Protein AF-A0A1E7GF19-F1 (afdb_monomer_lite)

Structure (mmCIF, N/CA/C/O backbone):
data_AF-A0A1E7GF19-F1
#
_entry.id   AF-A0A1E7GF19-F1
#
loop_
_atom_site.group_PDB
_atom_site.id
_atom_site.type_symbol
_atom_site.label_atom_id
_atom_site.label_alt_id
_atom_site.label_comp_id
_atom_site.label_asym_id
_atom_site.label_entity_id
_atom_site.label_seq_id
_atom_site.pdbx_PDB_ins_code
_atom_site.Cartn_x
_atom_site.Cartn_y
_atom_site.Cartn_z
_atom_site.occupancy
_atom_site.B_iso_or_equiv
_atom_site.auth_seq_id
_atom_site.auth_comp_id
_atom_site.auth_asym_id
_atom_site.auth_atom_id
_atom_site.pdbx_PDB_model_num
ATOM 1 N N . MET A 1 1 ? -9.829 18.517 -18.907 1.00 41.84 1 MET A N 1
ATOM 2 C CA . MET A 1 1 ? -8.741 18.813 -17.949 1.00 41.84 1 MET A CA 1
ATOM 3 C C . MET A 1 1 ? -8.150 17.487 -17.518 1.00 41.84 1 MET A C 1
ATOM 5 O O . MET A 1 1 ? -8.886 16.685 -16.963 1.00 41.84 1 MET A O 1
ATOM 9 N N . HIS A 1 2 ? -6.880 17.222 -17.819 1.00 50.94 2 HIS A N 1
ATOM 10 C CA . HIS A 1 2 ? -6.190 16.055 -17.267 1.00 50.94 2 HIS A CA 1
ATOM 11 C C . HIS A 1 2 ? -5.917 16.359 -15.794 1.00 50.94 2 HIS A C 1
ATOM 13 O O . HIS A 1 2 ? -5.128 17.253 -15.493 1.00 50.94 2 HIS A O 1
ATOM 19 N N . LYS A 1 3 ? -6.652 15.717 -14.884 1.00 61.66 3 LYS A N 1
ATOM 20 C CA . LYS A 1 3 ? -6.379 15.836 -13.453 1.00 61.66 3 LYS A CA 1
ATOM 21 C C . LYS A 1 3 ? -5.132 14.999 -13.173 1.00 61.66 3 LYS A C 1
ATOM 23 O O . LYS A 1 3 ? -5.135 13.801 -13.440 1.00 61.66 3 LYS A O 1
ATOM 28 N N . THR A 1 4 ? -4.058 15.631 -12.716 1.00 77.81 4 THR A N 1
ATOM 29 C CA . THR A 1 4 ? -2.861 14.912 -12.270 1.00 77.81 4 THR A CA 1
ATOM 30 C C . THR A 1 4 ? -3.228 14.091 -11.038 1.00 77.81 4 THR A C 1
ATOM 32 O O . THR A 1 4 ? -3.824 14.627 -10.106 1.00 77.81 4 THR A O 1
ATOM 35 N N . LEU A 1 5 ? -2.906 12.797 -11.042 1.00 82.56 5 LEU A N 1
ATOM 36 C CA . LEU A 1 5 ? -3.114 11.927 -9.886 1.00 82.56 5 LEU A CA 1
ATOM 37 C C . LEU A 1 5 ? -2.193 12.379 -8.743 1.00 82.56 5 LEU A C 1
ATOM 39 O O . LEU A 1 5 ? -0.974 12.411 -8.910 1.00 82.56 5 LEU A O 1
ATOM 43 N N . ASN A 1 6 ? -2.774 12.743 -7.599 1.00 89.44 6 ASN A N 1
ATOM 44 C CA . ASN A 1 6 ? -2.063 13.223 -6.412 1.00 89.44 6 ASN A CA 1
ATOM 45 C C . ASN A 1 6 ? -2.382 12.328 -5.206 1.00 89.44 6 ASN A C 1
ATOM 47 O O . ASN A 1 6 ? -3.540 12.187 -4.818 1.00 89.44 6 ASN A O 1
ATOM 51 N N . LEU A 1 7 ? -1.366 11.708 -4.612 1.00 87.06 7 LEU A N 1
ATOM 52 C CA . LEU A 1 7 ? -1.551 10.772 -3.505 1.00 87.06 7 LEU A CA 1
ATOM 53 C C . LEU A 1 7 ? -2.089 11.447 -2.232 1.00 87.06 7 LEU A C 1
ATOM 55 O O . LEU A 1 7 ? -2.915 10.857 -1.542 1.00 87.06 7 LEU A O 1
ATOM 59 N N . GLU A 1 8 ? -1.679 12.683 -1.938 1.00 88.25 8 GLU A N 1
ATOM 60 C CA . GLU A 1 8 ? -2.169 13.415 -0.761 1.00 88.25 8 GLU A CA 1
ATOM 61 C C . GLU A 1 8 ? -3.672 13.693 -0.873 1.00 88.25 8 GLU A C 1
ATOM 63 O O . GLU A 1 8 ? -4.422 13.514 0.088 1.00 88.25 8 GLU A O 1
ATOM 68 N N . GLU A 1 9 ? -4.134 14.058 -2.074 1.00 89.81 9 GLU A N 1
ATOM 69 C CA . GLU A 1 9 ? -5.560 14.244 -2.356 1.00 89.81 9 GLU A CA 1
ATOM 70 C C . GLU A 1 9 ? -6.345 12.936 -2.218 1.00 89.81 9 GLU A C 1
ATOM 72 O O . GLU A 1 9 ? -7.464 12.956 -1.698 1.00 89.81 9 GLU A O 1
ATOM 77 N N . LEU A 1 10 ? -5.777 11.809 -2.664 1.00 88.88 10 LEU A N 1
ATOM 78 C CA . LEU A 1 10 ? -6.406 10.492 -2.546 1.00 88.88 10 LEU A CA 1
ATOM 79 C C . LEU A 1 10 ? -6.590 10.105 -1.076 1.00 88.88 10 LEU A C 1
ATOM 81 O O . LEU A 1 10 ? -7.704 9.778 -0.669 1.00 88.88 10 LEU A O 1
ATOM 85 N N . ILE A 1 11 ? -5.526 10.224 -0.274 1.00 90.69 11 ILE A N 1
ATOM 86 C CA . ILE A 1 11 ? -5.551 9.950 1.170 1.00 90.69 11 ILE A CA 1
ATOM 87 C C . ILE A 1 11 ? -6.609 10.812 1.856 1.00 90.69 11 ILE A C 1
ATOM 89 O O . ILE A 1 11 ? -7.511 10.286 2.506 1.00 90.69 11 ILE A O 1
ATOM 93 N N . ALA A 1 12 ? -6.563 12.129 1.643 1.00 90.06 12 ALA A N 1
ATOM 94 C CA . ALA A 1 12 ? -7.511 13.054 2.255 1.00 90.06 12 ALA A CA 1
ATOM 95 C C . ALA A 1 12 ? -8.964 12.796 1.820 1.00 90.06 12 ALA A C 1
ATOM 97 O O . ALA A 1 12 ? -9.903 13.153 2.531 1.00 90.06 12 ALA A O 1
ATOM 98 N N . THR A 1 13 ? -9.181 12.232 0.631 1.00 89.75 13 THR A N 1
ATOM 99 C CA . THR A 1 13 ? -10.520 11.887 0.135 1.00 89.75 13 THR A CA 1
ATOM 100 C C . THR A 1 13 ? -11.037 10.610 0.789 1.00 89.75 13 THR A C 1
ATOM 102 O O . THR A 1 13 ? -12.116 10.648 1.375 1.00 89.75 13 THR A O 1
ATOM 105 N N . LYS A 1 14 ? -10.250 9.527 0.795 1.00 88.69 14 LYS A N 1
ATOM 106 C CA . LYS A 1 14 ? -10.654 8.253 1.413 1.00 88.69 14 LYS A CA 1
ATOM 107 C C . LYS A 1 14 ? -10.830 8.355 2.931 1.00 88.69 14 LYS A C 1
ATOM 109 O O . LYS A 1 14 ? -11.763 7.766 3.467 1.00 88.69 14 LYS A O 1
ATOM 114 N N . GLN A 1 15 ? -10.021 9.167 3.616 1.00 86.88 15 GLN A N 1
ATOM 115 C CA . GLN A 1 15 ? -10.210 9.448 5.047 1.00 86.88 15 GLN A CA 1
ATOM 116 C C . GLN A 1 15 ? -11.558 10.125 5.330 1.00 86.88 15 GLN A C 1
ATOM 118 O O . GLN A 1 15 ? -12.292 9.692 6.213 1.00 86.88 15 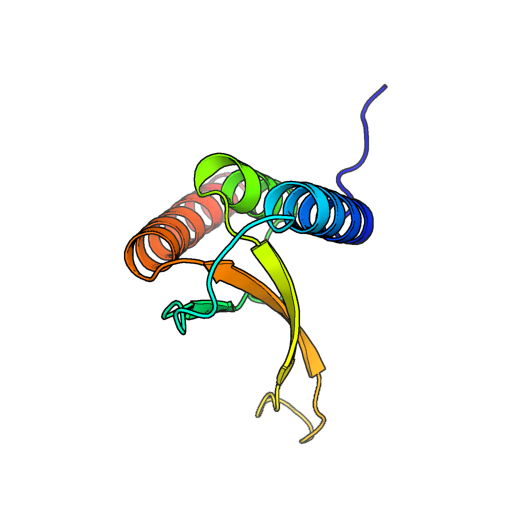GLN A O 1
ATOM 123 N N . ARG A 1 16 ? -11.936 11.134 4.533 1.00 87.50 16 ARG A N 1
ATOM 124 C CA . ARG A 1 16 ? -13.243 11.801 4.667 1.00 87.50 16 ARG A CA 1
ATOM 125 C C . ARG A 1 16 ? -14.413 10.863 4.369 1.00 87.50 16 ARG A C 1
ATOM 127 O O . ARG A 1 16 ? -15.431 10.944 5.048 1.00 87.50 16 ARG A O 1
ATOM 134 N N . GLU A 1 17 ? -14.286 9.994 3.366 1.00 84.56 17 GLU A N 1
ATOM 135 C CA . GLU A 1 17 ? -15.299 8.971 3.060 1.00 84.56 17 GLU A CA 1
ATOM 136 C C . GLU A 1 17 ? -15.489 8.015 4.244 1.00 84.56 17 GLU A C 1
ATOM 138 O O . GLU A 1 17 ? -16.618 7.725 4.637 1.00 84.56 17 GLU A O 1
A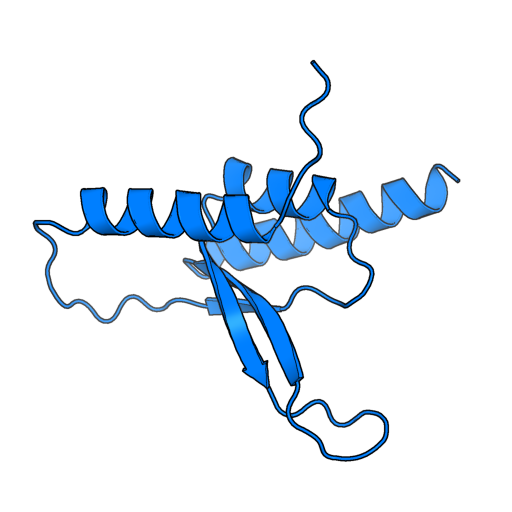TOM 143 N N . ARG A 1 18 ? -14.391 7.575 4.864 1.00 80.00 18 ARG A N 1
ATOM 144 C CA . ARG A 1 18 ? -14.421 6.714 6.047 1.00 80.00 18 ARG A CA 1
ATOM 145 C C . ARG A 1 18 ? -15.089 7.388 7.246 1.00 80.00 18 ARG A C 1
ATOM 147 O O . ARG A 1 18 ? -16.000 6.804 7.820 1.00 80.00 18 ARG A O 1
ATOM 154 N N . GLU A 1 19 ? -14.702 8.618 7.582 1.00 81.94 19 GLU A N 1
ATOM 155 C CA . GLU A 1 19 ? -15.306 9.384 8.686 1.00 81.94 19 GLU A CA 1
ATOM 156 C C . GLU A 1 19 ? -16.824 9.561 8.513 1.00 81.94 19 GLU A C 1
ATOM 158 O O . GLU A 1 19 ? -17.576 9.527 9.487 1.00 81.94 19 GLU A O 1
ATOM 163 N N . GLN A 1 20 ? -17.293 9.716 7.271 1.00 76.88 20 GLN A N 1
ATOM 164 C CA . GLN A 1 20 ? -18.723 9.787 6.956 1.00 76.88 20 GLN A CA 1
ATOM 165 C C . GLN A 1 20 ? -19.431 8.433 7.116 1.00 76.88 20 GLN A C 1
ATOM 167 O O . GLN A 1 20 ? -20.601 8.403 7.502 1.00 76.88 20 GLN A O 1
ATOM 172 N N . ASN A 1 21 ? -18.733 7.326 6.854 1.00 69.88 21 ASN A N 1
ATOM 173 C CA . ASN A 1 21 ? -19.268 5.965 6.939 1.00 69.88 21 ASN A CA 1
ATOM 174 C C . ASN A 1 21 ? -19.227 5.383 8.368 1.00 69.88 21 ASN A C 1
ATOM 176 O O . ASN A 1 21 ? -20.070 4.558 8.715 1.00 69.88 21 ASN A O 1
ATOM 180 N N . GLU A 1 22 ? -18.290 5.821 9.215 1.00 65.19 22 GLU A N 1
ATOM 181 C CA . GLU A 1 22 ? -18.083 5.315 10.584 1.00 65.19 22 GLU A CA 1
ATOM 182 C C . GLU A 1 22 ? -19.006 5.940 11.647 1.00 65.19 22 GLU A C 1
ATOM 184 O O . GLU A 1 22 ? -18.939 5.570 12.820 1.00 65.19 22 GLU A O 1
ATOM 189 N N . ALA A 1 23 ? -19.934 6.824 11.265 1.00 56.78 23 ALA A N 1
ATOM 190 C CA . ALA A 1 23 ? -20.865 7.509 12.171 1.00 56.78 23 ALA A CA 1
ATOM 191 C C . ALA A 1 23 ? -21.884 6.593 12.911 1.00 56.78 23 ALA A C 1
ATOM 193 O O . ALA A 1 23 ? -22.856 7.093 13.481 1.00 56.78 23 ALA A O 1
ATOM 194 N N . GLY A 1 24 ? -21.687 5.267 12.947 1.00 53.03 24 GLY A N 1
ATOM 195 C CA . GLY A 1 24 ? -22.589 4.327 13.626 1.00 53.03 24 GLY A CA 1
ATOM 196 C C . GLY A 1 24 ? -22.088 2.892 13.867 1.00 53.03 24 GLY A C 1
ATOM 197 O O . GLY A 1 24 ? -22.929 1.999 13.954 1.00 53.03 24 GLY A O 1
ATOM 198 N N . GLY A 1 25 ? -20.778 2.627 13.961 1.00 50.69 25 GLY A N 1
ATOM 199 C CA . GLY A 1 25 ? -20.233 1.255 13.990 1.00 50.69 25 GLY A CA 1
ATOM 200 C C . GLY A 1 25 ? -19.529 0.831 15.285 1.00 50.69 25 GLY A C 1
ATOM 201 O O . GLY A 1 25 ? -18.738 1.577 15.844 1.00 50.69 25 GLY A O 1
ATOM 202 N N . ASN A 1 26 ? -19.830 -0.386 15.742 1.00 51.41 26 ASN A N 1
ATOM 203 C CA . ASN A 1 26 ? -19.352 -1.067 16.951 1.00 51.41 26 ASN A CA 1
ATOM 204 C C . ASN A 1 26 ? -17.823 -1.325 16.943 1.00 51.41 26 ASN A C 1
ATOM 206 O O . ASN A 1 26 ? -17.258 -1.609 15.894 1.00 51.41 26 ASN A O 1
ATOM 210 N N . LEU A 1 27 ? -17.170 -1.288 18.115 1.00 49.34 27 LEU A N 1
ATOM 211 C CA . LEU A 1 27 ? -15.726 -1.534 18.320 1.00 49.34 27 LEU A CA 1
ATOM 212 C C . LEU A 1 27 ? -15.363 -3.032 18.212 1.00 49.34 27 LEU A C 1
ATOM 214 O O . LEU A 1 27 ? -14.766 -3.600 19.129 1.00 49.34 27 LEU A O 1
ATOM 218 N N . GLU A 1 28 ? -15.741 -3.706 17.126 1.00 54.66 28 GLU A N 1
ATOM 219 C CA . GLU A 1 28 ? -15.077 -4.966 16.789 1.00 54.66 28 GLU A CA 1
ATOM 220 C C . GLU A 1 28 ? -13.656 -4.626 16.334 1.00 54.66 28 GLU A C 1
ATOM 222 O O . GLU A 1 28 ? -13.445 -3.720 15.529 1.00 54.66 28 GLU A O 1
ATOM 227 N N . ILE A 1 29 ? -12.659 -5.298 16.914 1.00 56.69 29 ILE A N 1
ATOM 228 C CA . ILE A 1 29 ? -11.268 -5.166 16.478 1.00 56.69 29 ILE A CA 1
ATOM 229 C C . ILE A 1 29 ? -11.202 -5.832 15.102 1.00 56.69 29 ILE A C 1
ATOM 231 O O . ILE A 1 29 ? -10.938 -7.027 15.007 1.00 56.69 29 ILE A O 1
ATOM 235 N N . GLU A 1 30 ? -11.523 -5.085 14.046 1.00 65.75 30 GLU A N 1
ATOM 236 C CA . GLU A 1 30 ? -11.372 -5.559 12.676 1.00 65.75 30 GLU A CA 1
ATOM 237 C C . GLU A 1 30 ? -9.900 -5.924 12.451 1.00 65.75 30 GLU A C 1
ATOM 239 O O . GLU A 1 30 ? -8.994 -5.106 12.647 1.00 65.75 30 GLU A O 1
ATOM 244 N N . GLU A 1 31 ? -9.652 -7.176 12.062 1.00 82.75 31 GLU A N 1
ATOM 245 C CA . GLU A 1 31 ? -8.325 -7.662 11.690 1.00 82.75 31 GLU A CA 1
ATOM 246 C C . GLU A 1 31 ? -7.931 -7.045 10.341 1.00 82.75 31 GLU A C 1
ATOM 248 O O . GLU A 1 31 ? -8.131 -7.617 9.267 1.00 82.75 31 GLU A O 1
ATOM 253 N N . LEU A 1 32 ? -7.417 -5.817 10.405 1.00 91.50 32 LEU A N 1
ATOM 254 C CA . LEU A 1 32 ? -6.928 -5.071 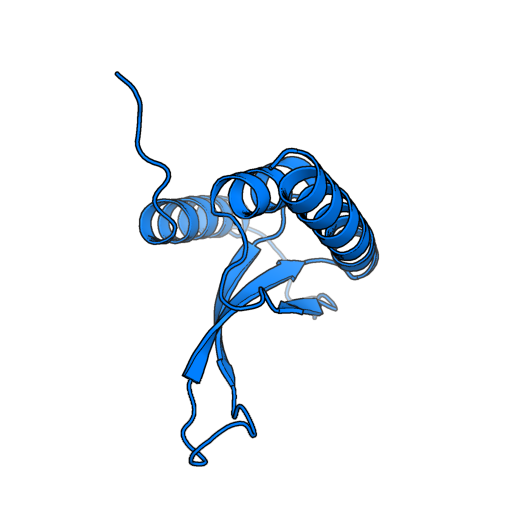9.254 1.00 91.50 32 LEU A CA 1
ATOM 255 C C . LEU A 1 32 ? -5.437 -5.322 9.042 1.00 91.50 32 LEU A C 1
ATOM 257 O O . LEU A 1 32 ? -4.634 -5.321 9.978 1.00 91.50 32 LEU A O 1
ATOM 261 N N . TYR A 1 33 ? -5.074 -5.462 7.777 1.00 94.50 33 TYR A N 1
ATOM 262 C CA . TYR A 1 33 ? -3.723 -5.734 7.319 1.00 94.50 33 TYR A CA 1
ATOM 263 C C . TYR A 1 33 ? -3.257 -4.597 6.421 1.00 94.50 33 TYR A C 1
ATOM 265 O O . TYR A 1 33 ? -4.063 -3.944 5.760 1.00 94.50 33 TYR A O 1
ATOM 273 N N . ASP A 1 34 ? -1.949 -4.363 6.412 1.00 95.06 34 ASP A N 1
ATOM 274 C CA . ASP A 1 34 ? -1.327 -3.298 5.636 1.00 95.06 34 ASP A CA 1
ATOM 275 C C . ASP A 1 34 ? -0.530 -3.900 4.476 1.00 95.06 34 ASP A C 1
ATOM 277 O O . ASP A 1 34 ? 0.394 -4.687 4.687 1.00 95.06 34 ASP A O 1
ATOM 281 N N . LEU A 1 35 ? -0.848 -3.482 3.252 1.00 96.12 35 LEU A N 1
ATOM 282 C CA . LEU A 1 35 ? -0.009 -3.703 2.082 1.00 96.12 35 LEU A CA 1
ATOM 283 C C . LEU A 1 35 ? 0.971 -2.535 1.950 1.00 96.12 35 LEU A C 1
ATOM 285 O O . LEU A 1 35 ? 0.571 -1.413 1.639 1.00 96.12 35 LEU A O 1
ATOM 289 N N . ILE A 1 36 ? 2.258 -2.779 2.196 1.00 94.50 36 ILE A N 1
ATOM 290 C CA . ILE A 1 36 ? 3.294 -1.744 2.076 1.00 94.50 36 ILE A CA 1
ATOM 291 C C . ILE A 1 36 ? 3.533 -1.449 0.598 1.00 94.50 36 ILE A C 1
ATOM 293 O O . ILE A 1 36 ? 3.876 -2.355 -0.156 1.00 94.50 36 ILE A O 1
ATOM 297 N N . MET A 1 37 ? 3.401 -0.184 0.194 1.00 94.12 37 MET A N 1
ATOM 298 C CA . MET A 1 37 ? 3.690 0.241 -1.175 1.00 94.12 37 MET A CA 1
ATOM 299 C C . MET A 1 37 ? 5.195 0.456 -1.350 1.00 94.12 37 MET A C 1
ATOM 301 O O . MET A 1 37 ? 5.761 1.354 -0.714 1.00 94.12 37 MET A O 1
ATOM 305 N N . PRO A 1 38 ? 5.872 -0.329 -2.210 1.00 89.94 38 PRO A N 1
ATOM 306 C CA . PRO A 1 38 ? 7.287 -0.127 -2.464 1.00 89.94 38 PRO A CA 1
ATOM 307 C C . PRO A 1 38 ? 7.555 1.259 -3.070 1.00 89.94 38 PRO A C 1
ATOM 309 O O . PRO A 1 38 ? 6.778 1.732 -3.912 1.00 89.94 38 PRO A O 1
ATOM 312 N N . PRO A 1 39 ? 8.677 1.909 -2.716 1.00 86.94 39 PRO A N 1
ATOM 313 C CA . PRO A 1 39 ? 9.124 3.106 -3.414 1.00 86.94 39 PRO A CA 1
ATOM 314 C C . PRO A 1 39 ? 9.264 2.844 -4.920 1.00 86.94 39 PRO A C 1
ATOM 316 O O . PRO A 1 39 ? 9.845 1.841 -5.328 1.00 86.94 39 PRO A O 1
ATOM 319 N N . GLY A 1 40 ? 8.746 3.755 -5.746 1.00 88.38 40 GLY A N 1
ATOM 320 C CA . GLY A 1 40 ? 8.771 3.620 -7.208 1.00 88.38 40 GLY A CA 1
ATOM 321 C C . GLY A 1 40 ? 7.556 2.911 -7.815 1.00 88.38 40 GLY A C 1
ATOM 322 O O . GLY A 1 40 ? 7.498 2.780 -9.036 1.00 88.38 40 GLY A O 1
ATOM 323 N N . THR A 1 41 ? 6.576 2.507 -7.000 1.00 93.62 41 THR A N 1
ATOM 324 C CA . THR A 1 41 ? 5.266 2.059 -7.499 1.00 93.62 41 THR A CA 1
ATOM 325 C C . THR A 1 41 ? 4.606 3.168 -8.322 1.00 93.62 41 THR A C 1
ATOM 327 O O . THR A 1 41 ? 4.600 4.335 -7.921 1.00 93.62 41 THR A O 1
ATOM 330 N N . VAL A 1 42 ? 4.065 2.819 -9.490 1.00 94.81 42 VAL A N 1
ATOM 331 C CA . VAL A 1 42 ? 3.427 3.785 -10.394 1.00 94.81 42 VAL A CA 1
ATOM 332 C C . VAL A 1 42 ? 2.138 4.312 -9.762 1.00 94.81 42 VAL A C 1
ATOM 334 O O . VAL A 1 42 ? 1.300 3.538 -9.311 1.00 94.81 42 VAL A O 1
ATOM 337 N N . VAL A 1 43 ? 1.954 5.637 -9.757 1.00 94.31 43 VAL A N 1
ATOM 338 C CA . VAL A 1 43 ? 0.828 6.294 -9.065 1.00 94.31 43 VAL A CA 1
ATOM 339 C C . VAL A 1 43 ? -0.537 5.817 -9.569 1.00 94.31 43 VAL A C 1
ATOM 341 O O . VAL A 1 43 ? -1.440 5.658 -8.757 1.00 94.31 43 VAL A O 1
ATOM 344 N N . SER A 1 44 ? -0.698 5.558 -10.870 1.00 94.94 44 SER A N 1
ATOM 345 C CA . SER A 1 44 ? -1.964 5.040 -11.413 1.00 94.94 44 SER A CA 1
ATOM 346 C C . SER A 1 44 ? -2.339 3.685 -10.817 1.00 94.94 44 SER A C 1
ATOM 348 O O . SER A 1 44 ? -3.461 3.538 -10.360 1.00 94.94 44 SER A O 1
ATOM 350 N N . ILE A 1 45 ? -1.376 2.767 -10.686 1.00 95.88 45 ILE A N 1
ATOM 351 C CA . ILE A 1 45 ? -1.601 1.440 -10.090 1.00 95.88 45 ILE A CA 1
ATOM 352 C C . ILE A 1 45 ? -2.066 1.573 -8.633 1.00 95.88 45 ILE A C 1
ATOM 354 O O . ILE A 1 45 ? -2.946 0.844 -8.190 1.00 95.88 45 ILE A O 1
ATOM 358 N N . ILE A 1 46 ? -1.519 2.535 -7.879 1.00 96.31 46 ILE A N 1
ATOM 359 C CA . ILE A 1 46 ? -1.956 2.799 -6.496 1.00 96.31 46 ILE A CA 1
ATOM 360 C C . ILE A 1 46 ? -3.424 3.248 -6.464 1.00 96.31 46 ILE A C 1
ATOM 362 O O . ILE A 1 46 ? -4.183 2.793 -5.612 1.00 96.31 46 ILE A O 1
ATOM 366 N N . TYR A 1 47 ? -3.819 4.138 -7.378 1.00 96.00 47 TYR A N 1
ATOM 367 C CA . TYR A 1 47 ? -5.207 4.586 -7.507 1.00 96.00 47 TYR A CA 1
ATOM 368 C C . TYR A 1 47 ? -6.142 3.429 -7.865 1.00 96.00 47 TYR A C 1
ATOM 370 O O . TYR A 1 47 ? -7.174 3.275 -7.215 1.00 96.00 47 T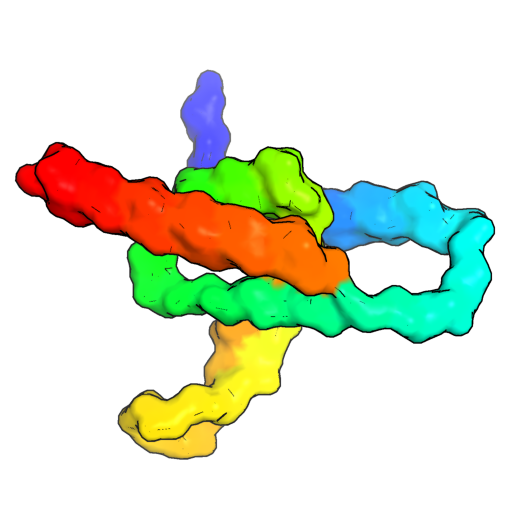YR A O 1
ATOM 378 N N . ASP A 1 48 ? -5.752 2.597 -8.831 1.00 96.12 48 ASP A N 1
ATOM 379 C CA . ASP A 1 48 ? -6.534 1.435 -9.254 1.00 96.12 48 ASP A CA 1
ATOM 380 C C . ASP A 1 48 ? -6.737 0.472 -8.076 1.00 96.12 48 ASP A C 1
ATOM 382 O O . ASP A 1 48 ? -7.864 0.086 -7.783 1.00 96.12 48 ASP A O 1
ATOM 386 N N . ILE A 1 49 ? -5.687 0.191 -7.292 1.00 96.69 49 ILE A N 1
ATOM 387 C CA . ILE A 1 49 ? -5.806 -0.671 -6.108 1.00 96.69 49 ILE A CA 1
ATOM 388 C C . ILE A 1 49 ? -6.780 -0.089 -5.071 1.00 96.69 49 ILE A C 1
ATOM 390 O O . ILE A 1 49 ? -7.608 -0.807 -4.503 1.00 96.69 49 ILE A O 1
ATOM 394 N N . VAL A 1 50 ? -6.666 1.209 -4.782 1.00 96.06 50 VAL A N 1
ATOM 395 C CA . VAL A 1 50 ? -7.514 1.874 -3.785 1.00 96.06 50 VAL A CA 1
ATOM 396 C C . VAL A 1 50 ? -8.985 1.837 -4.199 1.00 96.06 50 VAL A C 1
ATOM 398 O O . VAL A 1 50 ? -9.838 1.551 -3.359 1.00 96.06 50 VAL A O 1
ATOM 401 N N . GLU A 1 51 ? -9.293 2.082 -5.472 1.00 94.44 51 GLU A N 1
ATOM 402 C CA . GLU A 1 51 ? -10.673 2.080 -5.965 1.00 94.44 51 GLU A CA 1
ATOM 403 C C . GLU A 1 51 ? -11.235 0.662 -6.159 1.00 94.44 51 GLU A C 1
ATOM 405 O O . GLU A 1 51 ? -12.362 0.395 -5.745 1.00 94.44 51 GLU A O 1
ATOM 410 N N . GLU A 1 52 ? -10.468 -0.268 -6.735 1.00 95.38 52 GLU A N 1
ATOM 411 C CA . GLU A 1 52 ? -10.947 -1.622 -7.048 1.00 95.38 52 GLU A CA 1
ATOM 412 C C . GLU A 1 52 ? -11.117 -2.493 -5.801 1.00 95.38 52 GLU A C 1
ATOM 414 O O . GLU A 1 52 ?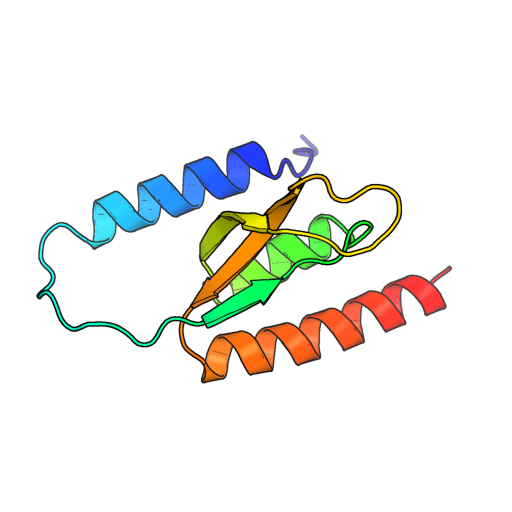 -12.102 -3.225 -5.671 1.00 95.38 52 GLU A O 1
ATOM 419 N N . PHE A 1 53 ? -10.180 -2.406 -4.855 1.00 95.50 53 PHE A N 1
ATOM 420 C CA . PHE A 1 53 ? -10.199 -3.237 -3.650 1.00 95.50 53 PHE A CA 1
ATOM 421 C C . PHE A 1 53 ? -10.789 -2.492 -2.443 1.00 95.50 53 PHE A C 1
ATOM 423 O O . PHE A 1 53 ? -11.130 -3.114 -1.433 1.00 95.50 53 PHE A O 1
ATOM 430 N N . GLY A 1 54 ? -10.984 -1.173 -2.528 1.00 92.75 54 GLY A N 1
ATOM 431 C CA . GLY A 1 54 ? -11.483 -0.369 -1.411 1.00 92.75 54 GLY A CA 1
ATOM 432 C C . GLY A 1 54 ? -10.532 -0.398 -0.215 1.00 92.75 54 GLY A C 1
ATOM 433 O O . GLY A 1 54 ? -10.989 -0.488 0.925 1.00 92.75 54 GLY A O 1
ATOM 434 N N . LEU A 1 55 ? -9.222 -0.416 -0.478 1.00 94.62 55 LEU A N 1
ATOM 435 C CA . LEU A 1 55 ? -8.200 -0.331 0.562 1.00 94.62 55 LEU A CA 1
ATOM 436 C C . LEU A 1 55 ? -7.984 1.127 0.965 1.00 94.62 55 LEU A C 1
ATOM 438 O O . LEU A 1 55 ? -7.965 2.028 0.129 1.00 94.62 55 LEU A O 1
ATOM 442 N N . GLU A 1 56 ? -7.782 1.355 2.255 1.00 93.94 56 GLU A N 1
ATOM 443 C CA . GLU A 1 56 ? -7.564 2.676 2.822 1.00 93.94 56 GLU A CA 1
ATOM 444 C C . GLU A 1 56 ? -6.080 3.070 2.711 1.00 93.94 56 GLU A C 1
ATOM 446 O O . GLU A 1 56 ? -5.224 2.429 3.326 1.00 93.94 56 GLU A O 1
ATOM 451 N N . PRO A 1 57 ? -5.732 4.128 1.965 1.00 94.50 57 PRO A N 1
AT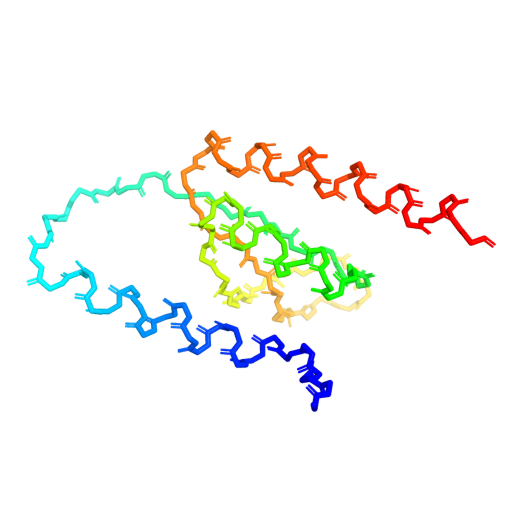OM 452 C CA . PRO A 1 57 ? -4.361 4.611 1.908 1.00 94.50 57 PRO A CA 1
ATOM 453 C C . PRO A 1 57 ? -4.009 5.385 3.188 1.00 94.50 57 PRO A C 1
ATOM 455 O O . PRO A 1 57 ? -4.629 6.398 3.511 1.00 94.50 57 PRO A O 1
ATOM 458 N N . VAL A 1 58 ? -2.983 4.933 3.910 1.00 93.19 58 VAL A N 1
ATOM 459 C CA . VAL A 1 58 ? -2.478 5.581 5.131 1.00 93.19 58 VAL A CA 1
ATOM 460 C C . VAL A 1 58 ? -0.953 5.657 5.121 1.00 93.19 58 VAL A C 1
ATOM 462 O O . VAL A 1 58 ? -0.277 4.870 4.463 1.00 93.19 58 VAL A O 1
ATOM 465 N N . THR A 1 59 ? -0.383 6.601 5.865 1.00 92.12 59 THR A N 1
ATOM 466 C CA . THR A 1 59 ? 1.069 6.703 6.050 1.00 92.12 59 THR A CA 1
ATOM 467 C C . THR A 1 59 ? 1.492 6.071 7.373 1.00 92.12 59 THR A C 1
ATOM 469 O O . THR A 1 59 ? 0.857 6.258 8.412 1.00 92.12 59 THR A O 1
ATOM 472 N N . ARG A 1 60 ? 2.582 5.299 7.351 1.00 89.12 60 ARG A N 1
ATOM 473 C CA . ARG A 1 60 ? 3.172 4.676 8.543 1.00 89.12 60 ARG A CA 1
ATOM 474 C C . ARG A 1 60 ? 4.651 4.981 8.649 1.00 89.12 60 ARG A C 1
ATOM 476 O O . ARG A 1 60 ? 5.378 4.877 7.668 1.00 89.12 60 ARG A O 1
ATOM 483 N N . LYS A 1 61 ? 5.103 5.289 9.865 1.00 88.31 61 LYS A N 1
ATOM 484 C CA . LYS A 1 61 ? 6.528 5.334 10.202 1.00 88.31 61 LYS A CA 1
ATOM 485 C C . LYS A 1 61 ? 7.016 3.913 10.434 1.00 88.31 61 LYS A C 1
ATOM 487 O O . LYS A 1 61 ? 6.575 3.256 11.373 1.00 88.31 61 LYS A O 1
ATOM 492 N N . ILE A 1 62 ? 7.873 3.431 9.541 1.00 82.25 62 ILE A N 1
ATOM 493 C CA . ILE A 1 62 ? 8.438 2.082 9.587 1.00 82.25 62 ILE A CA 1
ATOM 494 C C . ILE A 1 62 ? 9.961 2.207 9.566 1.00 82.25 62 ILE A C 1
ATOM 496 O O . ILE A 1 62 ? 10.527 2.987 8.796 1.00 82.25 62 ILE A O 1
ATOM 500 N N . LEU A 1 63 ? 10.635 1.433 10.418 1.00 77.81 63 LEU A N 1
ATOM 501 C CA . LEU A 1 63 ? 12.087 1.317 10.383 1.00 77.81 63 LEU A CA 1
ATOM 502 C C . LEU A 1 63 ? 12.488 0.495 9.154 1.00 77.81 63 LEU A C 1
ATOM 504 O O . LEU A 1 63 ? 12.252 -0.711 9.097 1.00 77.81 63 LEU A O 1
ATOM 508 N N . VAL A 1 64 ? 13.101 1.146 8.168 1.00 70.25 64 VAL A N 1
ATOM 509 C CA . VAL A 1 64 ? 13.582 0.477 6.956 1.00 70.25 64 VAL A CA 1
ATOM 510 C C . VAL A 1 64 ? 15.071 0.204 7.130 1.00 70.25 64 VAL A C 1
ATOM 512 O O . VAL A 1 64 ? 15.874 1.127 7.204 1.00 70.25 64 VAL A O 1
ATOM 515 N N . GLY A 1 65 ? 15.458 -1.071 7.193 1.00 67.44 65 GLY A N 1
ATOM 516 C CA . GLY A 1 65 ? 16.844 -1.504 7.425 1.00 67.44 65 GLY A CA 1
ATOM 517 C C . GLY A 1 65 ? 17.812 -1.278 6.254 1.00 67.44 65 GLY A C 1
ATOM 518 O O . GLY A 1 65 ? 18.761 -2.043 6.102 1.00 67.44 65 GLY A O 1
ATOM 519 N N . VAL A 1 66 ? 17.576 -0.280 5.399 1.00 56.97 66 VAL A N 1
ATOM 520 C CA . VAL A 1 66 ? 18.372 -0.016 4.193 1.00 56.97 66 VAL A CA 1
ATOM 521 C C . VAL A 1 66 ? 18.974 1.387 4.282 1.00 56.97 66 VAL A C 1
ATOM 523 O O . VAL A 1 66 ? 18.250 2.373 4.217 1.00 56.97 66 VAL A O 1
ATOM 526 N N . ALA A 1 67 ? 20.307 1.445 4.405 1.00 52.12 67 ALA A N 1
ATOM 527 C CA . ALA A 1 67 ? 21.148 2.650 4.424 1.00 52.12 67 ALA A CA 1
ATOM 528 C C . ALA A 1 67 ? 20.759 3.709 5.483 1.00 52.12 67 ALA A C 1
ATOM 530 O O . ALA A 1 67 ? 19.965 4.608 5.218 1.00 52.12 67 ALA A O 1
ATOM 531 N N . ASN A 1 68 ? 21.431 3.630 6.643 1.00 58.12 68 ASN A N 1
ATOM 532 C CA . ASN A 1 68 ? 21.245 4.439 7.858 1.00 58.12 68 ASN A CA 1
ATOM 533 C C . ASN A 1 68 ? 19.870 4.230 8.513 1.00 58.12 68 ASN A C 1
ATOM 535 O O . ASN A 1 68 ? 18.842 4.467 7.896 1.00 58.12 68 ASN A O 1
ATOM 539 N N . SER A 1 69 ? 19.882 3.759 9.764 1.00 58.78 69 SER A N 1
ATOM 540 C CA . SER A 1 69 ? 18.746 3.293 10.580 1.00 58.78 69 SER A CA 1
ATOM 541 C C . SER A 1 69 ? 17.704 4.369 10.936 1.00 58.78 69 SER A C 1
ATOM 543 O O . SER A 1 69 ? 17.356 4.537 12.103 1.00 58.78 69 SER A O 1
ATOM 545 N N . GLU A 1 70 ? 17.223 5.122 9.955 1.00 66.88 70 GLU A N 1
ATOM 546 C CA . GLU A 1 70 ? 16.215 6.161 10.114 1.00 66.88 70 GLU A CA 1
ATOM 547 C C . GLU A 1 70 ? 14.826 5.603 9.788 1.00 66.88 70 GLU A C 1
ATOM 549 O O . GLU A 1 70 ? 14.624 4.894 8.797 1.00 66.88 70 GLU A O 1
ATOM 554 N N . GLU A 1 71 ? 13.853 5.925 10.638 1.00 76.38 71 GLU A N 1
ATOM 555 C CA . GLU A 1 71 ? 12.443 5.668 10.355 1.00 76.38 71 GLU A CA 1
ATOM 556 C C . GLU A 1 71 ? 12.017 6.447 9.110 1.00 76.38 71 GLU A C 1
ATOM 558 O O . GLU A 1 71 ? 12.341 7.628 8.957 1.00 76.38 71 GLU A O 1
ATOM 563 N N . ARG A 1 72 ? 11.270 5.796 8.216 1.00 81.75 72 ARG A N 1
ATOM 564 C CA . ARG A 1 72 ? 10.712 6.442 7.027 1.00 81.75 72 ARG A CA 1
ATOM 565 C C . ARG A 1 72 ? 9.198 6.372 7.044 1.00 81.75 72 ARG A C 1
ATOM 567 O O . ARG A 1 72 ? 8.616 5.384 7.489 1.00 81.75 72 ARG A O 1
ATOM 574 N N . GLU A 1 73 ? 8.572 7.430 6.543 1.00 87.06 73 GLU A N 1
ATOM 575 C CA . GLU A 1 73 ? 7.140 7.442 6.266 1.00 87.06 73 GLU A CA 1
ATOM 576 C C . GLU A 1 73 ? 6.884 6.701 4.953 1.00 87.06 73 GLU A C 1
ATOM 578 O O . GLU A 1 73 ? 7.358 7.104 3.891 1.00 87.06 73 GLU A O 1
ATOM 583 N N . LEU A 1 74 ? 6.169 5.583 5.047 1.00 90.06 74 LEU A N 1
ATOM 584 C CA . LEU A 1 74 ? 5.773 4.750 3.921 1.00 90.06 74 LEU A CA 1
ATOM 585 C C . LEU A 1 74 ? 4.263 4.823 3.731 1.00 90.06 74 LEU A C 1
ATOM 587 O O . LEU A 1 74 ? 3.505 4.818 4.703 1.00 90.06 74 LEU A O 1
ATOM 591 N N . LEU A 1 75 ? 3.833 4.847 2.472 1.00 93.88 75 LEU A N 1
ATOM 592 C CA . LEU A 1 75 ? 2.442 4.601 2.121 1.00 93.88 75 LEU A CA 1
ATOM 593 C C . LEU A 1 75 ? 2.137 3.115 2.327 1.00 93.88 75 LEU A C 1
ATOM 595 O O . LEU A 1 75 ? 2.867 2.247 1.842 1.00 93.88 75 LEU A O 1
ATOM 599 N N . VAL A 1 76 ? 1.031 2.831 2.999 1.00 95.31 76 VAL A N 1
ATOM 600 C CA . VAL A 1 76 ? 0.460 1.491 3.088 1.00 95.31 76 VAL A CA 1
ATOM 601 C C . VAL A 1 76 ? -1.019 1.543 2.721 1.00 95.31 76 VAL A C 1
ATOM 603 O O . VAL A 1 76 ? -1.688 2.548 2.963 1.00 95.31 76 VAL A O 1
ATOM 606 N N . LEU A 1 77 ? -1.524 0.467 2.128 1.00 96.31 77 LEU A N 1
ATOM 607 C CA . LEU A 1 77 ? -2.935 0.310 1.792 1.00 96.31 77 LEU A CA 1
ATOM 608 C C . LEU A 1 77 ? -3.550 -0.702 2.757 1.00 96.31 77 LEU A C 1
ATOM 610 O O . LEU A 1 77 ? -3.142 -1.862 2.792 1.00 96.31 77 LEU A O 1
ATOM 614 N N . ARG A 1 78 ? -4.486 -0.240 3.579 1.00 94.81 78 ARG A N 1
ATOM 615 C CA . ARG A 1 78 ? -5.046 -0.969 4.713 1.00 94.81 78 ARG A CA 1
ATOM 616 C C . ARG A 1 78 ? -6.406 -1.571 4.381 1.00 94.81 78 ARG A C 1
ATOM 618 O O . ARG A 1 78 ? -7.262 -0.893 3.825 1.00 94.81 78 ARG A O 1
ATOM 625 N N . GLY A 1 79 ? -6.645 -2.815 4.780 1.00 94.00 79 GLY A N 1
ATOM 626 C CA . GLY A 1 79 ? -7.966 -3.430 4.648 1.00 94.00 79 GLY A CA 1
ATOM 627 C C . GLY A 1 79 ? -8.029 -4.876 5.141 1.00 94.00 79 GLY A C 1
ATOM 628 O O . GLY A 1 79 ? -7.072 -5.361 5.747 1.00 94.00 79 GLY A O 1
ATOM 629 N N . PRO A 1 80 ? -9.147 -5.579 4.887 1.00 94.75 80 PRO A N 1
ATOM 630 C CA . PRO A 1 80 ? -9.294 -6.995 5.220 1.00 94.75 80 PRO A CA 1
ATOM 631 C C . PRO A 1 80 ? -8.261 -7.870 4.494 1.00 94.75 80 PRO A C 1
ATOM 633 O O . PRO A 1 80 ? -7.930 -7.599 3.337 1.00 94.75 80 PRO A O 1
ATOM 636 N N . LEU A 1 81 ? -7.803 -8.952 5.138 1.00 94.56 81 LEU A N 1
ATOM 637 C CA . LEU A 1 81 ? -6.740 -9.833 4.624 1.00 94.56 81 LEU A CA 1
ATOM 638 C C . LEU A 1 81 ? -6.973 -10.303 3.181 1.00 94.56 81 LEU A C 1
ATOM 640 O O . LEU A 1 81 ? -6.072 -10.209 2.353 1.00 94.56 81 LEU A O 1
ATOM 644 N N . GLU A 1 82 ? -8.181 -10.781 2.878 1.00 95.25 82 GLU A N 1
ATOM 645 C CA . GLU A 1 82 ? -8.545 -11.290 1.549 1.00 95.25 82 GLU A CA 1
ATOM 646 C C . GLU A 1 82 ? -8.339 -10.227 0.463 1.00 95.25 82 GLU A C 1
ATOM 648 O O . GLU A 1 82 ? -7.760 -10.496 -0.591 1.00 95.25 82 GLU A O 1
ATOM 653 N N . LYS A 1 83 ? -8.747 -8.987 0.750 1.00 96.31 83 LYS A N 1
ATOM 654 C CA . LYS A 1 83 ? -8.596 -7.865 -0.176 1.00 96.31 83 LYS A CA 1
ATOM 655 C C . LYS A 1 83 ? -7.142 -7.438 -0.321 1.00 96.31 83 LYS A C 1
ATOM 657 O O . LYS A 1 83 ? -6.705 -7.144 -1.427 1.00 96.31 83 LYS A O 1
ATOM 662 N N . VAL A 1 84 ? -6.395 -7.431 0.781 1.00 96.94 84 VAL A N 1
ATOM 663 C CA . VAL A 1 84 ? -4.961 -7.113 0.793 1.00 96.94 84 VAL A CA 1
ATOM 664 C C . VAL A 1 84 ? -4.170 -8.111 -0.053 1.00 96.94 84 VAL A C 1
ATOM 666 O O . VAL A 1 84 ? -3.343 -7.700 -0.860 1.00 96.94 84 VAL A O 1
ATOM 669 N N . GLN A 1 85 ? -4.457 -9.408 0.064 1.00 97.44 85 GLN A N 1
ATOM 670 C CA . GLN A 1 85 ? -3.802 -10.447 -0.738 1.00 97.44 85 GLN A CA 1
ATOM 671 C C . GLN A 1 85 ? -4.177 -10.361 -2.223 1.00 97.44 85 GLN A C 1
ATOM 673 O O . GLN A 1 85 ? -3.325 -10.543 -3.094 1.00 97.44 85 GLN A O 1
ATOM 678 N N . ALA A 1 86 ? -5.440 -10.054 -2.532 1.00 97.75 86 ALA A N 1
ATOM 679 C CA . ALA A 1 86 ? -5.869 -9.836 -3.911 1.00 97.75 86 ALA A CA 1
ATOM 680 C C . ALA A 1 86 ? -5.173 -8.609 -4.533 1.00 97.75 86 ALA A C 1
ATOM 682 O O . ALA A 1 86 ? -4.658 -8.693 -5.649 1.00 97.75 86 ALA A O 1
ATOM 683 N N . ALA A 1 87 ? -5.081 -7.511 -3.778 1.00 97.81 87 ALA A N 1
ATOM 684 C CA . ALA A 1 87 ? -4.376 -6.299 -4.177 1.00 97.81 87 ALA A CA 1
ATOM 685 C C . ALA A 1 87 ? -2.863 -6.512 -4.342 1.00 97.81 87 ALA A C 1
ATOM 687 O O . ALA A 1 87 ? -2.274 -5.965 -5.269 1.00 97.81 87 ALA A O 1
ATOM 688 N N . GLU A 1 88 ? -2.222 -7.318 -3.488 1.00 97.62 88 GLU A N 1
ATOM 689 C CA . GLU A 1 88 ? -0.801 -7.674 -3.621 1.00 97.62 88 GLU A CA 1
ATOM 690 C C . GLU A 1 88 ? -0.529 -8.380 -4.954 1.00 97.62 88 GLU A C 1
ATOM 692 O O . GLU A 1 88 ? 0.414 -8.039 -5.673 1.00 97.62 88 GLU A O 1
ATOM 697 N N . LYS A 1 89 ? -1.385 -9.344 -5.311 1.00 97.88 89 LYS A N 1
ATOM 698 C CA . LYS A 1 89 ? -1.278 -10.054 -6.585 1.00 97.88 89 LYS A CA 1
ATOM 699 C C . LYS A 1 89 ? -1.465 -9.105 -7.772 1.00 97.88 89 LYS A C 1
ATOM 701 O O . LYS A 1 89 ? -0.648 -9.130 -8.691 1.00 97.88 89 LYS A O 1
ATOM 706 N N . PHE A 1 90 ? -2.496 -8.261 -7.729 1.00 97.75 90 PHE A N 1
ATOM 707 C CA . PHE A 1 90 ? -2.756 -7.255 -8.760 1.00 97.75 90 PHE A CA 1
ATOM 708 C C . PHE A 1 90 ? -1.574 -6.290 -8.925 1.00 97.75 90 PHE A C 1
ATOM 710 O O . PHE A 1 90 ? -1.091 -6.088 -10.035 1.00 97.75 90 PHE A O 1
ATOM 717 N N . LEU A 1 91 ? -1.040 -5.766 -7.815 1.00 97.19 91 LEU A N 1
ATOM 718 C CA . LEU A 1 91 ? 0.128 -4.884 -7.805 1.00 97.19 91 LEU A CA 1
ATOM 719 C C . LEU A 1 91 ? 1.311 -5.513 -8.546 1.00 97.19 91 LEU A C 1
ATOM 721 O O . LEU A 1 91 ? 1.958 -4.852 -9.357 1.00 97.19 91 LEU A O 1
ATOM 725 N N . TYR A 1 92 ? 1.608 -6.782 -8.261 1.00 96.56 92 TYR A N 1
ATOM 726 C CA . TYR A 1 92 ? 2.711 -7.484 -8.907 1.00 96.56 92 TYR A CA 1
ATOM 727 C C . TYR A 1 92 ? 2.493 -7.635 -10.419 1.00 96.56 92 TYR A C 1
ATOM 729 O O . TYR A 1 92 ? 3.415 -7.386 -11.200 1.00 96.56 92 TYR A O 1
ATOM 737 N N . GLU A 1 93 ? 1.287 -8.029 -10.834 1.00 97.19 93 GLU A N 1
ATOM 738 C CA . GLU A 1 93 ? 0.928 -8.227 -12.242 1.00 97.19 93 GLU A CA 1
ATOM 739 C C . GLU A 1 93 ? 0.987 -6.911 -13.034 1.00 97.19 93 GLU A C 1
ATOM 741 O O . GLU A 1 93 ? 1.658 -6.859 -14.067 1.00 97.19 93 GLU A O 1
ATOM 746 N N . GLU A 1 94 ? 0.400 -5.832 -12.512 1.00 96.25 94 GLU A N 1
ATOM 747 C CA . GLU A 1 94 ? 0.402 -4.514 -13.159 1.00 96.25 94 GLU A CA 1
ATOM 748 C C . GLU A 1 94 ? 1.802 -3.896 -13.226 1.00 96.25 94 GLU A C 1
ATOM 750 O O . GLU A 1 94 ? 2.210 -3.364 -14.260 1.00 96.25 94 GLU A O 1
ATOM 755 N N . MET A 1 95 ? 2.595 -4.005 -12.154 1.00 95.00 95 MET A N 1
ATOM 756 C CA . MET A 1 95 ? 3.980 -3.524 -12.168 1.00 95.00 95 MET A CA 1
ATOM 757 C C . MET A 1 95 ? 4.824 -4.294 -13.185 1.00 95.00 95 MET A C 1
ATOM 759 O O . MET A 1 95 ? 5.636 -3.692 -13.891 1.00 95.00 95 MET A O 1
ATOM 763 N N . LYS A 1 96 ? 4.632 -5.614 -13.291 1.00 95.75 96 LYS A N 1
ATOM 764 C CA . LYS A 1 96 ? 5.312 -6.435 -14.296 1.00 95.75 96 LYS A CA 1
ATOM 765 C C . LYS A 1 96 ? 4.904 -6.025 -15.711 1.00 95.75 96 LYS A C 1
ATOM 767 O O . LYS A 1 96 ? 5.786 -5.785 -16.534 1.00 95.75 96 LYS A O 1
ATOM 772 N N . ALA A 1 97 ? 3.606 -5.882 -15.972 1.00 95.62 97 ALA A N 1
ATOM 773 C CA . ALA A 1 97 ? 3.098 -5.430 -17.263 1.00 95.62 97 ALA A CA 1
ATOM 774 C C . ALA A 1 97 ? 3.643 -4.040 -17.631 1.00 95.62 97 ALA A C 1
ATOM 776 O O . ALA A 1 97 ? 4.070 -3.817 -18.764 1.00 95.62 97 ALA A O 1
ATOM 777 N N . TRP A 1 98 ? 3.720 -3.120 -16.665 1.00 93.56 98 TRP A N 1
ATOM 778 C CA . TRP A 1 98 ? 4.290 -1.791 -16.872 1.00 93.56 98 TRP A CA 1
ATOM 779 C C . TRP A 1 98 ? 5.774 -1.839 -17.247 1.00 93.56 98 TRP A C 1
ATOM 781 O O . TRP A 1 98 ? 6.196 -1.122 -18.156 1.00 93.56 98 TRP A O 1
ATOM 791 N N . ILE A 1 99 ? 6.562 -2.694 -16.585 1.00 92.44 99 ILE A N 1
ATOM 792 C CA . ILE A 1 99 ? 7.982 -2.897 -16.912 1.00 92.44 99 ILE A CA 1
ATOM 793 C C . ILE A 1 99 ? 8.136 -3.479 -18.322 1.00 92.44 99 ILE A C 1
ATOM 795 O O . ILE A 1 99 ? 8.983 -3.008 -19.070 1.00 92.44 99 ILE A O 1
ATOM 799 N N . GLU A 1 100 ? 7.328 -4.476 -18.689 1.00 94.94 100 GLU A N 1
ATOM 800 C CA . GLU A 1 100 ? 7.389 -5.144 -19.999 1.00 94.94 100 GLU A CA 1
ATOM 801 C C . GLU A 1 100 ? 6.845 -4.279 -21.149 1.00 94.94 100 GLU A C 1
ATOM 803 O O . GLU A 1 100 ? 7.201 -4.494 -22.305 1.00 94.94 100 GLU A O 1
ATOM 808 N N . SER A 1 101 ? 5.997 -3.291 -20.851 1.00 87.56 101 SER A N 1
ATOM 809 C CA . SER A 1 101 ? 5.467 -2.338 -21.839 1.00 87.56 101 SER A CA 1
ATOM 810 C C . SER A 1 101 ? 6.455 -1.236 -22.252 1.00 87.56 101 SER A C 1
ATOM 812 O O . SER A 1 101 ? 6.134 -0.427 -23.128 1.00 87.56 101 SER A O 1
ATOM 814 N N . LYS A 1 102 ? 7.630 -1.185 -21.615 1.00 64.31 102 LYS A N 1
ATOM 815 C CA . LYS A 1 102 ? 8.715 -0.237 -21.894 1.00 64.31 102 LYS A CA 1
ATOM 816 C C . LYS A 1 102 ? 9.822 -0.859 -22.733 1.00 64.31 102 LYS A C 1
ATOM 818 O O . LYS A 1 102 ? 10.331 -0.123 -23.607 1.00 64.31 102 LYS A O 1
#

Secondary structure (DSSP, 8-state):
--PPP-HHHHHHHHHHHHHHH-TT-------EEEEEPPTT--HHHHHHHHHHH-PEEEEEEEE--SSSS-EEEEEEEEEEHHHHHHHHHHHHHHHHHHHHT-

Sequence (102 aa):
MHKTLNLEELIATKQREREQNEAGGNLEIEELYDLIMPPGTVVSIIYDIVEEFGLEPVTRKILVGVANSEERELLVLRGPLEKVQAAEKFLYEEMKAWIESK

Foldseek 3Di:
DPDPQDPVVVLVVLVVVVVVVVPDDDPDPQPKDKAWDDPPQDSVLVVCLCVVLVWRWDWDFDQDPPDDRGTDITIITMDHPVSSVVSVVSSVVVVVVVVVVD

Radius of gyration: 15.07 Å; chains: 1; bounding box: 44×30×40 Å

pLDDT: mean 84.82, std 14.8, range [41.84, 97.88]